Protein AF-A0A9D4T0T3-F1 (afdb_monomer_lite)

pLDDT: mean 75.96, std 21.73, range [31.28, 97.81]

Sequence (133 aa):
MYRLTQVCTKSQVTLLGHEAGAASLGYHLLSNRSAAYFQRAVMMAGSPYAPYPENSGSAAERNVRALARELRCPDSSARRAAIDCLKSRSVRATLEAADSAGIEFGPSYLSPQTGTQDLYDCATRVRAFDNAI

Radius of gyration: 20.66 Å; chains: 1; bounding box: 48×44×57 Å

Organism: Rhipicephalus sanguineus (NCBI:txid34632)

Foldseek 3Di:
DDDPPPPPPPPAAEEEAEAVGLLVVQVLCLDPVRVVNHDYYHRHNYHVPPPFDEDEPVLVLVLLLQLLVQLVFDSDPPVVSSVVSLVPDDPVSSVVSSVVSVPGDDDNPPHPHPDCPSVVVCVVPVVVVVPPD

Secondary structure (DSSP, 8-state):
-------------EEEEETHHHHHHHHHHH-TTTGGG-SEEEEES--TTS-PPP--HHHHHHHHHHHHHHTT---SS-HHHHHHHHHHS-HHHHHHHHHHTT-----GGGSTTS-THHHHTGGGTGGGTTT--

Structure (mmCIF, N/CA/C/O backbone):
data_AF-A0A9D4T0T3-F1
#
_entry.id   AF-A0A9D4T0T3-F1
#
loop_
_atom_site.group_PDB
_atom_site.id
_atom_site.type_symbol
_atom_site.label_atom_id
_atom_site.label_alt_id
_atom_site.label_comp_id
_atom_site.label_asym_id
_atom_site.label_entity_id
_atom_site.label_seq_id
_atom_site.pdbx_PDB_ins_code
_atom_site.Cartn_x
_atom_site.Cartn_y
_atom_site.Cartn_z
_atom_site.occupancy
_atom_site.B_iso_or_equiv
_atom_site.auth_seq_id
_atom_site.auth_comp_id
_atom_site.auth_asym_id
_atom_site.auth_atom_id
_atom_site.pdbx_PDB_model_num
ATOM 1 N N . MET A 1 1 ? -28.132 30.103 38.169 1.00 38.34 1 MET A N 1
ATOM 2 C CA . MET A 1 1 ? -27.224 30.506 37.072 1.00 38.34 1 MET A CA 1
ATOM 3 C C . MET A 1 1 ? -26.288 29.328 36.796 1.00 38.34 1 MET A C 1
ATOM 5 O O . MET A 1 1 ? -25.205 29.262 37.358 1.00 38.34 1 MET A O 1
ATOM 9 N N . TYR A 1 2 ? -26.751 28.322 36.047 1.00 33.00 2 TYR A N 1
ATOM 10 C CA . TYR A 1 2 ? -25.950 27.128 35.759 1.00 33.00 2 TYR A CA 1
ATOM 11 C C . TYR A 1 2 ? -25.075 27.405 34.539 1.00 33.00 2 TYR A C 1
ATOM 13 O O . TYR A 1 2 ? -25.577 27.655 33.445 1.00 33.00 2 TYR A O 1
ATOM 21 N N . ARG A 1 3 ? -23.759 27.423 34.763 1.00 43.22 3 ARG A N 1
ATOM 22 C CA . ARG A 1 3 ? -22.736 27.493 33.721 1.00 43.22 3 ARG A CA 1
ATOM 23 C C . ARG A 1 3 ? -22.952 26.310 32.778 1.00 43.22 3 ARG A C 1
ATOM 25 O O . ARG A 1 3 ? -22.739 25.169 33.174 1.00 43.22 3 ARG A O 1
ATOM 32 N N . LEU A 1 4 ? -23.343 26.591 31.539 1.00 44.25 4 LEU A N 1
ATOM 33 C CA . LEU A 1 4 ? -23.159 25.669 30.426 1.00 44.25 4 LEU A CA 1
ATOM 34 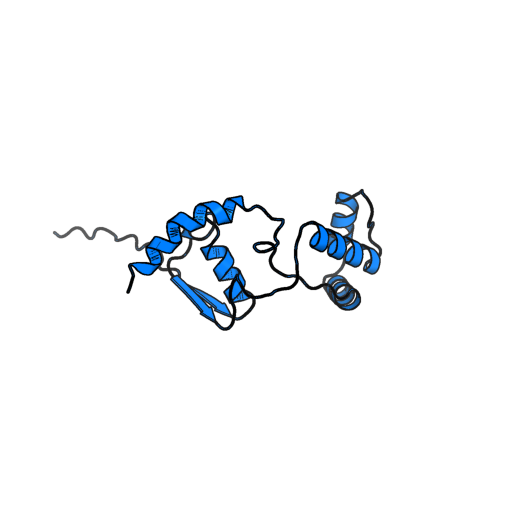C C . LEU A 1 4 ? -21.647 25.522 30.229 1.00 44.25 4 LEU A C 1
ATOM 36 O O . LEU A 1 4 ? -21.028 26.283 29.489 1.00 44.25 4 LEU A O 1
ATOM 40 N N . THR A 1 5 ? -21.021 24.589 30.947 1.00 44.53 5 THR A N 1
ATOM 41 C CA . THR A 1 5 ? -19.728 24.066 30.517 1.00 44.53 5 THR A CA 1
ATOM 42 C C . THR A 1 5 ? -19.960 23.489 29.134 1.00 44.53 5 THR A C 1
ATOM 44 O O . THR A 1 5 ? -20.654 22.483 28.994 1.00 44.53 5 THR A O 1
ATOM 47 N N . GLN A 1 6 ? -19.432 24.170 28.117 1.00 45.88 6 GLN A N 1
ATOM 48 C CA . GLN A 1 6 ? -19.249 23.603 26.793 1.00 45.88 6 GLN A CA 1
ATOM 49 C C . GLN A 1 6 ? -18.596 22.234 26.981 1.00 45.88 6 GLN A C 1
ATOM 51 O O . GLN A 1 6 ? -17.410 22.135 27.294 1.00 45.88 6 GLN A O 1
ATOM 56 N N . VAL A 1 7 ? -19.376 21.167 26.823 1.00 47.78 7 VAL A N 1
ATOM 57 C CA . VAL A 1 7 ? -18.797 19.871 26.515 1.00 47.78 7 VAL A CA 1
ATOM 58 C C . VAL A 1 7 ? -18.278 20.052 25.099 1.00 47.78 7 VAL A C 1
ATOM 60 O O . VAL A 1 7 ? -19.043 19.999 24.140 1.00 47.78 7 VAL A O 1
ATOM 63 N N . CYS A 1 8 ? -16.986 20.344 24.962 1.00 45.25 8 CYS A N 1
ATOM 64 C CA . CYS A 1 8 ? -16.279 20.108 23.715 1.00 45.25 8 CYS A CA 1
ATOM 65 C C . CYS A 1 8 ? -16.390 18.603 23.465 1.00 45.25 8 CYS A C 1
ATOM 67 O O . CYS A 1 8 ? -15.583 17.821 23.969 1.00 45.25 8 CYS A O 1
ATOM 69 N N . THR A 1 9 ? -17.456 18.165 22.793 1.00 50.34 9 THR A N 1
ATOM 70 C CA . THR A 1 9 ? -17.650 16.757 22.475 1.00 50.34 9 THR A CA 1
ATOM 71 C C . THR A 1 9 ? -16.541 16.391 21.511 1.00 50.34 9 THR A C 1
ATOM 73 O O . THR A 1 9 ? -16.574 16.767 20.340 1.00 50.34 9 THR A O 1
ATOM 76 N N . LYS A 1 10 ? -15.529 15.694 22.030 1.00 59.22 10 LYS A N 1
ATOM 77 C CA . LYS A 1 10 ? -14.558 14.943 21.241 1.00 59.22 10 LYS A CA 1
ATOM 78 C C . LYS A 1 10 ? -15.356 14.241 20.137 1.00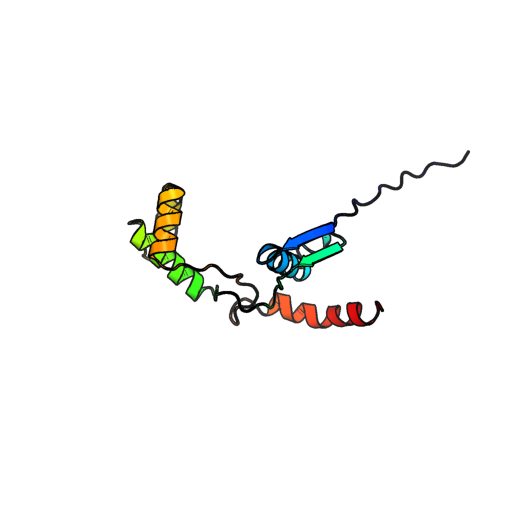 59.22 10 LYS A C 1
ATOM 80 O O . LYS A 1 10 ? -16.277 13.486 20.457 1.00 59.22 10 LYS A O 1
ATOM 85 N N . SER A 1 11 ? -15.108 14.590 18.878 1.00 74.56 11 SER A N 1
ATOM 86 C CA . SER A 1 11 ? -15.864 14.063 17.742 1.00 74.56 11 SER A CA 1
ATOM 87 C C . SER A 1 11 ? -15.884 12.539 17.831 1.00 74.56 11 SER A C 1
ATOM 89 O O . SER A 1 11 ? -14.827 11.919 17.897 1.00 74.56 11 SER A O 1
ATOM 91 N N . GLN A 1 12 ? -17.077 11.941 17.907 1.00 85.50 12 GLN A N 1
ATOM 92 C CA . GLN A 1 12 ? -17.239 10.488 17.953 1.00 85.50 12 GLN A CA 1
ATOM 93 C C . GLN A 1 12 ? -17.103 9.913 16.539 1.00 85.50 12 GLN A C 1
ATOM 95 O O . GLN A 1 12 ? -18.089 9.630 15.863 1.00 85.50 12 GLN A O 1
ATOM 100 N N . VAL A 1 13 ?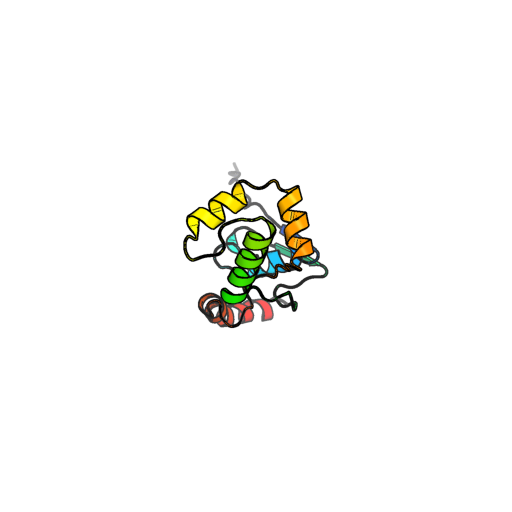 -15.866 9.771 16.081 1.00 91.69 13 VAL A N 1
ATOM 101 C CA . VAL A 1 13 ? -15.512 9.230 14.772 1.00 91.69 13 VAL A CA 1
ATOM 102 C C . VAL A 1 13 ? -15.576 7.702 14.810 1.00 91.69 13 VAL A C 1
ATOM 104 O O . VAL A 1 13 ? -14.891 7.047 15.602 1.00 91.69 13 VAL A O 1
ATOM 107 N N . THR A 1 14 ? -16.398 7.142 13.922 1.00 94.38 14 THR A N 1
ATOM 108 C CA . THR A 1 14 ? -16.476 5.703 13.644 1.00 94.38 14 THR A CA 1
ATOM 109 C C . THR A 1 14 ? -16.002 5.459 12.222 1.00 94.38 14 THR A C 1
ATOM 111 O O . THR A 1 14 ? -16.535 6.064 11.295 1.00 94.38 14 THR A O 1
ATOM 114 N N . LEU A 1 15 ? -15.014 4.585 12.044 1.00 95.12 15 LEU A N 1
ATOM 115 C CA . LEU A 1 15 ? -14.555 4.184 10.719 1.00 95.12 15 LEU A CA 1
ATOM 116 C C . LEU A 1 15 ? -15.255 2.896 10.285 1.00 95.12 15 LEU A C 1
ATOM 118 O O . LEU A 1 15 ? -15.370 1.955 11.068 1.00 95.12 15 LEU A O 1
ATOM 122 N N . LEU A 1 16 ? -15.709 2.850 9.036 1.00 96.94 16 LEU A N 1
ATOM 123 C CA . LEU A 1 16 ? -16.304 1.659 8.433 1.00 96.94 16 LEU A CA 1
ATOM 124 C C . LEU A 1 16 ? -15.477 1.236 7.224 1.00 96.94 16 LEU A C 1
ATOM 126 O O . LEU A 1 16 ? -15.039 2.080 6.443 1.00 96.94 16 LEU A O 1
ATOM 130 N N . GLY A 1 17 ? -15.249 -0.065 7.091 1.00 95.69 17 GLY A N 1
ATOM 131 C CA . GLY A 1 17 ? -14.442 -0.626 6.019 1.00 95.69 17 GLY A CA 1
ATOM 132 C C . GLY A 1 17 ? -15.002 -1.963 5.564 1.00 95.69 17 GLY A C 1
ATOM 133 O O . GLY A 1 17 ? -15.444 -2.763 6.386 1.00 95.69 17 GLY A O 1
ATOM 134 N N . HIS A 1 18 ? -14.956 -2.192 4.255 1.00 95.31 18 HIS A N 1
ATOM 135 C CA . HIS A 1 18 ? -15.308 -3.451 3.604 1.00 95.31 18 HIS A CA 1
ATOM 136 C C . HIS A 1 18 ? -14.073 -4.014 2.885 1.00 95.31 18 HIS A C 1
ATOM 138 O O . HIS A 1 18 ? -13.329 -3.221 2.303 1.00 95.31 18 HIS A O 1
ATOM 144 N N . GLU A 1 19 ? -13.837 -5.331 2.906 1.00 90.94 19 GLU A N 1
ATOM 145 C CA . GLU A 1 19 ? -12.727 -5.982 2.174 1.00 90.94 19 GLU A CA 1
ATOM 146 C C . GLU A 1 19 ? -11.352 -5.370 2.540 1.00 90.94 19 GLU A C 1
ATOM 148 O O . GLU A 1 19 ? -11.002 -5.252 3.721 1.00 90.94 19 GLU A O 1
ATOM 153 N N . ALA A 1 20 ? -10.585 -4.897 1.551 1.00 87.25 20 ALA A N 1
ATOM 154 C CA . ALA A 1 20 ? -9.332 -4.168 1.738 1.00 87.25 20 ALA A CA 1
ATOM 155 C C . ALA A 1 20 ? -9.488 -2.931 2.645 1.00 87.25 20 ALA A C 1
ATOM 157 O O . ALA A 1 20 ? -8.558 -2.564 3.369 1.00 87.25 20 ALA A O 1
ATOM 158 N N . GLY A 1 21 ? -10.671 -2.309 2.665 1.00 91.25 21 GLY A N 1
ATOM 159 C CA . GLY A 1 21 ? -11.002 -1.230 3.591 1.00 91.25 21 GLY A CA 1
ATOM 160 C C . GLY A 1 21 ? -11.076 -1.718 5.038 1.00 91.25 21 GLY A C 1
ATOM 161 O O . GLY A 1 21 ? -10.518 -1.077 5.923 1.00 91.25 21 GLY A O 1
ATOM 162 N N . ALA A 1 22 ? -11.688 -2.878 5.288 1.00 93.38 22 ALA A N 1
ATOM 163 C CA . ALA A 1 22 ? -11.730 -3.483 6.620 1.00 93.38 22 ALA A CA 1
ATOM 164 C C . ALA A 1 22 ? -10.325 -3.886 7.100 1.00 93.38 22 ALA A C 1
ATOM 166 O O . ALA A 1 22 ? -9.962 -3.612 8.242 1.00 93.38 22 ALA A O 1
ATOM 167 N N . ALA A 1 23 ? -9.500 -4.452 6.212 1.00 89.19 23 ALA A N 1
ATOM 168 C CA . ALA A 1 23 ? -8.100 -4.748 6.517 1.00 89.19 23 ALA A CA 1
ATOM 169 C C . ALA A 1 23 ? -7.292 -3.486 6.850 1.00 89.19 23 ALA A C 1
ATOM 171 O O . ALA A 1 23 ? -6.566 -3.464 7.843 1.00 89.19 23 ALA A O 1
ATOM 172 N N . SER A 1 24 ? -7.477 -2.412 6.077 1.00 89.69 24 SER A N 1
ATOM 173 C CA . SER A 1 24 ? -6.846 -1.109 6.328 1.00 89.69 24 SER A CA 1
ATOM 174 C C . SER A 1 24 ? -7.244 -0.531 7.688 1.00 89.69 24 SER A C 1
ATOM 176 O O . SER A 1 24 ? -6.386 -0.050 8.427 1.00 89.69 24 SER A O 1
ATOM 178 N N . LEU A 1 25 ? -8.525 -0.636 8.068 1.00 93.50 25 LEU A N 1
ATOM 179 C CA . LEU A 1 25 ? -8.979 -0.265 9.412 1.00 93.50 25 LEU A CA 1
ATOM 180 C C . LEU A 1 25 ? -8.339 -1.122 10.501 1.00 93.50 25 LEU A C 1
ATOM 182 O O . LEU A 1 25 ? -7.941 -0.591 11.535 1.00 93.50 25 LEU A O 1
ATOM 186 N N . GLY A 1 26 ? -8.178 -2.420 10.249 1.00 91.00 26 GLY A N 1
ATOM 187 C CA . GLY A 1 26 ? -7.414 -3.315 11.107 1.00 91.00 26 GLY A CA 1
ATOM 188 C C . GLY A 1 26 ? -5.982 -2.830 11.343 1.00 91.00 26 GLY A C 1
ATOM 189 O O . GLY A 1 26 ? -5.546 -2.751 12.488 1.00 91.00 26 GLY A O 1
ATOM 190 N N . TYR A 1 27 ? -5.261 -2.413 10.298 1.00 88.19 27 TYR A N 1
ATOM 191 C CA . TYR A 1 27 ? -3.922 -1.827 10.466 1.00 88.19 27 TYR A CA 1
ATOM 192 C C . TYR A 1 27 ? -3.949 -0.503 11.224 1.00 88.19 27 TYR A C 1
ATOM 194 O O . TYR A 1 27 ? -3.064 -0.238 12.038 1.00 88.19 27 TYR A O 1
ATOM 202 N N . HIS A 1 28 ? -4.983 0.312 11.022 1.00 91.19 28 HIS A N 1
ATOM 203 C CA . HIS A 1 28 ? -5.140 1.548 11.778 1.00 91.19 28 HIS A CA 1
ATOM 204 C C . HIS A 1 28 ? -5.420 1.326 13.268 1.00 91.19 28 HIS A C 1
ATOM 206 O O . HIS A 1 28 ? -4.991 2.156 14.072 1.00 91.19 28 HIS A O 1
ATOM 212 N N . LEU A 1 29 ? -6.095 0.228 13.628 1.00 90.94 29 LEU A N 1
ATOM 213 C CA . LEU A 1 29 ? -6.294 -0.215 15.012 1.00 90.94 29 LEU A CA 1
ATOM 214 C C . LEU A 1 29 ? -4.986 -0.701 15.653 1.00 90.94 29 LEU A C 1
ATOM 216 O O . LEU A 1 29 ? -4.750 -0.432 16.828 1.00 90.94 29 LEU A O 1
ATOM 220 N N . LEU A 1 30 ? -4.139 -1.394 14.886 1.00 86.62 30 LEU A N 1
ATOM 221 C CA . LEU A 1 30 ? -2.852 -1.916 15.361 1.00 86.62 30 LEU A CA 1
ATOM 222 C C . LEU A 1 30 ? -1.779 -0.823 15.488 1.00 86.62 30 LEU A C 1
ATOM 224 O O . LEU A 1 30 ? -0.909 -0.908 16.351 1.00 86.62 30 LEU A O 1
ATOM 228 N N . SER A 1 31 ? -1.835 0.219 14.655 1.00 83.81 31 SER A N 1
ATOM 229 C CA . SER A 1 31 ? -0.833 1.283 14.665 1.00 83.81 31 SER A CA 1
ATOM 230 C C . SER A 1 31 ? -1.081 2.314 15.770 1.00 83.81 31 SER A C 1
ATOM 232 O O . SER A 1 31 ? -2.062 3.066 15.751 1.00 83.81 31 SER A O 1
ATOM 234 N N . ASN A 1 32 ? -0.105 2.462 16.673 1.00 84.19 32 ASN A N 1
ATOM 235 C CA . ASN A 1 32 ? -0.098 3.496 17.719 1.00 84.19 32 ASN A CA 1
ATOM 236 C C . ASN A 1 32 ? -0.175 4.933 17.168 1.00 84.19 32 ASN A C 1
ATOM 238 O O . ASN A 1 32 ? -0.531 5.854 17.901 1.00 84.19 32 ASN A O 1
ATOM 242 N N . ARG A 1 33 ? 0.145 5.139 15.883 1.00 87.94 33 ARG A N 1
ATOM 243 C CA . ARG A 1 33 ? 0.097 6.458 15.240 1.00 87.94 33 ARG A CA 1
ATOM 244 C C . ARG A 1 33 ? -1.299 6.857 14.787 1.00 87.94 33 ARG A C 1
ATOM 246 O O . ARG A 1 33 ? -1.539 8.048 14.646 1.00 87.94 33 ARG A O 1
ATOM 253 N N . SER A 1 34 ? -2.197 5.902 14.543 1.00 90.88 34 SER A N 1
ATOM 254 C CA . SER A 1 34 ? -3.526 6.189 13.989 1.00 90.88 34 SER A CA 1
ATOM 255 C C . SER A 1 34 ? -4.692 5.805 14.888 1.00 90.88 34 SER A C 1
ATOM 257 O O . SER A 1 34 ? -5.745 6.433 14.786 1.00 90.88 34 SER A O 1
ATOM 259 N N . ALA A 1 35 ? -4.516 4.835 15.790 1.00 90.25 35 ALA A N 1
ATOM 260 C CA . ALA A 1 35 ? -5.599 4.321 16.631 1.00 90.25 35 ALA A CA 1
ATOM 261 C C . ALA A 1 35 ? -6.277 5.405 17.492 1.00 90.25 35 ALA A C 1
ATOM 263 O O . ALA A 1 35 ? -7.453 5.297 17.818 1.00 90.25 35 ALA A O 1
ATOM 264 N N . ALA A 1 36 ? -5.562 6.482 17.839 1.00 90.38 36 ALA A N 1
ATOM 265 C CA . ALA A 1 36 ? -6.099 7.570 18.657 1.00 90.38 36 ALA A CA 1
ATOM 266 C C . ALA A 1 36 ? -7.069 8.515 17.912 1.00 90.38 36 ALA A C 1
ATOM 268 O O . ALA A 1 36 ? -7.755 9.308 18.564 1.00 90.38 36 ALA A O 1
ATOM 269 N N . TYR A 1 37 ? -7.133 8.463 16.574 1.00 90.75 37 TYR A N 1
ATOM 270 C CA . TYR A 1 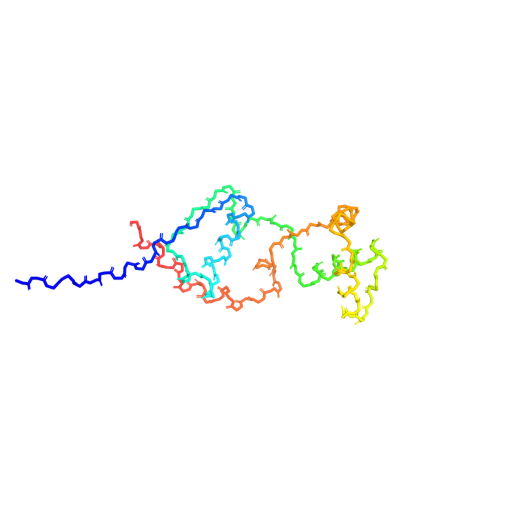37 ? -7.931 9.401 15.768 1.00 90.75 37 TYR A CA 1
ATOM 271 C C . TYR A 1 37 ? -9.394 8.989 15.574 1.00 90.75 37 TYR A C 1
ATOM 273 O O . TYR A 1 37 ? -10.197 9.790 15.100 1.00 90.75 37 TYR A O 1
ATOM 281 N N . PHE A 1 38 ? -9.767 7.774 15.965 1.00 92.06 38 PHE A N 1
ATOM 282 C CA . PHE A 1 38 ? -11.137 7.275 15.902 1.00 92.06 38 PHE A CA 1
ATOM 283 C C . PHE A 1 38 ? -11.463 6.495 17.174 1.00 92.06 38 PHE A C 1
ATOM 285 O O . PHE A 1 38 ? -10.572 6.093 17.916 1.00 92.06 38 PHE A O 1
ATOM 292 N N . GLN A 1 39 ? -12.749 6.347 17.484 1.00 91.75 39 GLN A N 1
ATOM 293 C CA . GLN A 1 39 ? -13.185 5.703 18.729 1.00 91.75 39 GLN A CA 1
ATOM 294 C C . GLN A 1 39 ? -13.819 4.341 18.481 1.00 91.75 39 GLN A C 1
ATOM 296 O O . GLN A 1 39 ? -13.897 3.529 19.398 1.00 91.75 39 GLN A O 1
ATOM 301 N N . ARG A 1 40 ? -14.312 4.102 17.262 1.00 94.25 40 ARG A N 1
ATOM 302 C CA . ARG A 1 40 ? -15.025 2.879 16.892 1.00 94.25 40 ARG A CA 1
ATOM 303 C C . ARG A 1 40 ? -14.652 2.464 15.476 1.00 94.25 40 ARG A C 1
ATOM 305 O O . ARG A 1 40 ? -14.363 3.317 14.634 1.00 94.25 40 ARG A O 1
ATOM 312 N N . ALA A 1 41 ? -14.698 1.165 15.218 1.00 95.25 41 ALA A N 1
ATOM 313 C CA . ALA A 1 41 ? -14.472 0.594 13.902 1.00 95.25 41 ALA A CA 1
ATOM 314 C C . ALA A 1 41 ? -15.523 -0.480 13.607 1.00 95.25 41 ALA A C 1
ATOM 316 O O . ALA A 1 41 ? -15.887 -1.251 14.493 1.00 95.25 41 ALA A O 1
ATOM 317 N N . VAL A 1 42 ? -15.982 -0.534 12.359 1.00 97.31 42 VAL A N 1
ATOM 318 C CA . VAL A 1 42 ? -16.812 -1.617 11.825 1.00 97.31 42 VAL A CA 1
ATOM 319 C C . VAL A 1 42 ? -16.071 -2.217 10.637 1.00 97.31 42 VAL A C 1
ATOM 321 O O . VAL A 1 42 ? -15.821 -1.537 9.641 1.00 97.31 42 VAL A O 1
ATOM 324 N N . MET A 1 43 ? -15.694 -3.486 10.762 1.00 96.75 43 MET A N 1
ATOM 325 C CA . MET A 1 43 ? -14.948 -4.233 9.751 1.00 96.75 43 MET A CA 1
ATOM 326 C C . MET A 1 43 ? -15.870 -5.274 9.117 1.00 96.75 43 MET A C 1
ATOM 328 O O . MET A 1 43 ? -16.407 -6.131 9.815 1.00 96.75 43 MET A O 1
ATOM 332 N N . MET A 1 44 ? -16.069 -5.186 7.803 1.00 96.56 44 MET A N 1
ATOM 333 C CA . MET A 1 44 ? -16.977 -6.043 7.040 1.00 96.56 44 MET A CA 1
ATOM 334 C C . MET A 1 44 ? -16.190 -6.839 5.997 1.00 96.56 44 MET A C 1
ATOM 336 O O . MET A 1 44 ? -15.440 -6.252 5.224 1.00 96.56 44 MET A O 1
ATOM 340 N N . ALA A 1 45 ? -16.360 -8.162 5.957 1.00 94.00 45 ALA A N 1
ATOM 341 C CA . ALA A 1 45 ? -15.754 -9.037 4.941 1.00 94.00 45 ALA A CA 1
ATOM 342 C C . ALA A 1 45 ? -14.232 -8.840 4.726 1.00 94.00 45 ALA A C 1
ATOM 344 O O . ALA A 1 45 ? -13.718 -9.036 3.633 1.00 94.00 45 ALA A O 1
ATOM 345 N N . GLY A 1 46 ? -13.494 -8.438 5.764 1.00 90.00 46 GLY A N 1
ATOM 346 C CA . GLY A 1 46 ? -12.047 -8.260 5.693 1.00 90.00 46 GLY A CA 1
ATOM 347 C C . GLY A 1 46 ? -11.423 -8.117 7.077 1.00 90.00 46 GLY A C 1
ATOM 348 O O . GLY A 1 46 ? -12.086 -7.743 8.044 1.00 90.00 46 GLY A O 1
ATOM 349 N N . SER A 1 47 ? -10.143 -8.462 7.178 1.00 87.19 47 SER A N 1
ATOM 350 C CA . SER A 1 47 ? -9.385 -8.517 8.432 1.00 87.19 47 SER A CA 1
ATOM 351 C C . SER A 1 47 ? -7.928 -8.149 8.164 1.00 87.19 47 SER A C 1
ATOM 353 O O . SER A 1 47 ? -7.423 -8.504 7.096 1.00 87.19 47 SER A O 1
ATOM 355 N N . PRO A 1 48 ? -7.217 -7.498 9.106 1.00 83.81 48 PRO A N 1
ATOM 356 C CA . PRO A 1 48 ? -5.781 -7.278 8.963 1.00 83.81 48 PRO A CA 1
ATOM 357 C C . PRO A 1 48 ? -4.992 -8.592 8.919 1.00 83.81 48 PRO A C 1
ATOM 359 O O . PRO A 1 48 ? -3.853 -8.560 8.476 1.00 83.81 48 PRO A O 1
ATOM 362 N N . TYR A 1 49 ? -5.590 -9.715 9.346 1.00 81.81 49 TYR A N 1
ATOM 363 C CA . TYR A 1 49 ? -5.008 -11.063 9.372 1.00 81.81 49 TYR A CA 1
ATOM 364 C C . TYR A 1 49 ? -5.395 -11.954 8.189 1.00 81.81 49 TYR A C 1
ATOM 366 O O . TYR A 1 49 ? -5.024 -13.126 8.165 1.00 81.81 49 TYR A O 1
ATOM 374 N N . ALA A 1 50 ? -6.154 -11.436 7.222 1.00 82.19 50 ALA A N 1
ATOM 375 C CA . ALA A 1 50 ? -6.471 -12.201 6.023 1.00 82.19 50 ALA A CA 1
ATOM 376 C C . ALA A 1 50 ? -5.200 -12.444 5.173 1.00 82.19 50 ALA A C 1
ATOM 378 O O . ALA A 1 50 ? -4.291 -11.605 5.183 1.00 82.19 50 ALA A O 1
ATOM 379 N N . PRO A 1 51 ? -5.115 -13.577 4.449 1.00 75.69 51 PRO A N 1
ATOM 380 C CA . PRO A 1 51 ? -3.939 -13.967 3.672 1.00 75.69 51 PRO A CA 1
ATOM 381 C C . PRO A 1 51 ? -3.846 -13.170 2.363 1.00 75.69 51 PRO A C 1
ATOM 383 O O . PRO A 1 51 ? -4.079 -13.690 1.276 1.00 75.69 51 PRO A O 1
ATOM 386 N N . TYR A 1 52 ? -3.532 -11.883 2.474 1.00 76.38 52 TYR A N 1
ATOM 387 C CA . TYR A 1 52 ? -3.277 -11.028 1.322 1.00 76.38 52 TYR A CA 1
ATOM 388 C C . TYR A 1 52 ? -1.904 -11.316 0.689 1.00 76.38 52 TYR A C 1
ATOM 390 O O . TYR A 1 52 ? -1.014 -11.838 1.369 1.00 76.38 52 TYR A O 1
ATOM 398 N N . PRO A 1 53 ? -1.702 -10.936 -0.587 1.00 73.19 53 PRO A N 1
ATOM 399 C CA . PRO A 1 53 ? -0.432 -11.103 -1.288 1.00 73.19 53 PRO A CA 1
ATOM 400 C C . PRO A 1 53 ? 0.761 -10.524 -0.517 1.00 73.19 53 PRO A C 1
ATOM 402 O O . PRO A 1 53 ? 0.664 -9.494 0.152 1.00 73.19 53 PRO A O 1
ATOM 405 N N . GLU A 1 54 ? 1.912 -11.188 -0.594 1.00 65.62 54 GLU A N 1
ATOM 406 C CA . GLU A 1 54 ? 3.094 -10.785 0.164 1.00 65.62 54 GLU A CA 1
ATOM 407 C C . GLU A 1 54 ? 3.600 -9.405 -0.288 1.00 65.62 54 GLU A C 1
ATOM 409 O O . GLU A 1 54 ? 3.909 -9.194 -1.458 1.00 65.62 54 GLU A O 1
ATOM 414 N N . ASN A 1 55 ? 3.774 -8.480 0.656 1.00 69.44 55 ASN A N 1
ATOM 415 C CA . ASN A 1 55 ? 4.399 -7.181 0.396 1.00 69.44 55 ASN A CA 1
ATOM 416 C C . ASN A 1 55 ? 5.616 -6.943 1.301 1.00 69.44 55 ASN A C 1
ATOM 418 O O . ASN A 1 55 ? 5.775 -5.876 1.904 1.00 69.44 55 ASN A O 1
ATOM 422 N N . SER A 1 56 ? 6.465 -7.971 1.433 1.00 75.06 56 SER A N 1
ATOM 423 C CA . SER A 1 56 ? 7.791 -7.839 2.047 1.00 75.06 56 SER A CA 1
ATOM 424 C C . SER A 1 56 ? 8.627 -6.807 1.295 1.00 75.06 56 SER A C 1
ATOM 426 O O . SER A 1 56 ? 8.381 -6.543 0.119 1.00 75.06 56 SER A O 1
ATOM 428 N N . GLY A 1 57 ? 9.672 -6.261 1.928 1.00 77.31 57 GLY A N 1
ATOM 429 C CA . GLY A 1 57 ? 10.589 -5.343 1.239 1.00 77.31 57 GLY A CA 1
ATOM 430 C C . GLY A 1 57 ? 11.128 -5.933 -0.072 1.00 77.31 57 GLY A C 1
ATOM 431 O O . GLY A 1 57 ? 11.192 -5.243 -1.085 1.00 77.31 57 GLY A O 1
ATOM 432 N N . SER A 1 58 ? 11.403 -7.242 -0.090 1.00 82.19 58 SER A N 1
ATOM 433 C CA . SER A 1 58 ? 11.852 -7.946 -1.295 1.00 82.19 58 SER A CA 1
ATOM 434 C C . SER A 1 58 ? 10.764 -8.066 -2.372 1.00 82.19 58 SER A C 1
ATOM 436 O O . SER A 1 58 ? 11.063 -7.890 -3.553 1.00 82.19 58 SER A O 1
ATOM 438 N N . ALA A 1 59 ? 9.512 -8.345 -1.987 1.00 81.38 59 ALA A N 1
ATOM 439 C CA . ALA A 1 59 ? 8.378 -8.430 -2.906 1.00 81.38 59 ALA A CA 1
ATOM 440 C C . ALA A 1 59 ? 8.038 -7.054 -3.492 1.00 81.38 59 ALA A C 1
ATOM 442 O O . ALA A 1 59 ? 7.945 -6.915 -4.710 1.00 81.38 59 ALA A O 1
ATOM 443 N N . ALA A 1 60 ? 7.992 -6.021 -2.647 1.00 81.50 60 ALA A N 1
ATOM 444 C CA . ALA A 1 60 ? 7.803 -4.636 -3.061 1.00 81.50 60 ALA A CA 1
ATOM 445 C C . ALA A 1 60 ? 8.864 -4.209 -4.085 1.00 81.50 60 ALA A C 1
ATOM 447 O O . ALA A 1 60 ? 8.544 -3.644 -5.129 1.00 81.50 60 ALA A O 1
ATOM 448 N N . GLU A 1 61 ? 10.135 -4.525 -3.831 1.00 85.31 61 GLU A N 1
ATOM 449 C CA . GLU A 1 61 ? 11.206 -4.233 -4.777 1.00 85.31 61 GLU A CA 1
ATOM 450 C C . GLU A 1 61 ? 11.083 -5.006 -6.097 1.00 85.31 61 GLU A C 1
ATOM 452 O O . GLU A 1 61 ? 11.342 -4.438 -7.161 1.00 85.31 61 GLU A O 1
ATOM 457 N N . ARG A 1 62 ? 10.705 -6.294 -6.057 1.00 87.62 62 ARG A N 1
ATOM 458 C CA . ARG A 1 62 ? 10.457 -7.085 -7.274 1.00 87.62 62 ARG A CA 1
ATOM 459 C C . ARG A 1 62 ? 9.332 -6.468 -8.104 1.00 87.62 62 ARG A C 1
ATOM 461 O O . ARG A 1 62 ? 9.528 -6.284 -9.304 1.00 87.62 62 ARG A O 1
ATOM 468 N N . ASN A 1 63 ? 8.229 -6.080 -7.468 1.00 88.25 63 ASN A N 1
ATOM 469 C CA . ASN A 1 63 ? 7.078 -5.462 -8.126 1.00 88.25 63 ASN A CA 1
ATOM 470 C C . ASN A 1 63 ? 7.447 -4.109 -8.747 1.00 88.25 63 ASN A C 1
ATOM 472 O O . ASN A 1 63 ? 7.141 -3.857 -9.908 1.00 88.25 63 ASN A O 1
ATOM 476 N N . VAL A 1 64 ? 8.184 -3.260 -8.022 1.00 89.62 64 VAL A N 1
ATOM 477 C CA . VAL A 1 64 ? 8.658 -1.965 -8.544 1.00 89.62 64 VAL A CA 1
ATOM 478 C C . VAL A 1 64 ? 9.579 -2.155 -9.752 1.00 89.62 64 VAL A C 1
ATOM 480 O O . VAL A 1 64 ? 9.434 -1.438 -10.740 1.00 89.62 64 VAL A O 1
ATOM 483 N N . ARG A 1 65 ? 10.501 -3.127 -9.712 1.00 91.19 65 ARG A N 1
ATOM 484 C CA . ARG A 1 65 ? 11.374 -3.442 -10.857 1.00 91.19 65 ARG A CA 1
ATOM 485 C C . ARG A 1 65 ? 10.589 -3.992 -12.048 1.00 91.19 65 ARG A C 1
ATOM 487 O O . ARG A 1 65 ? 10.868 -3.605 -13.177 1.00 91.19 65 ARG A O 1
ATOM 494 N N . ALA A 1 66 ? 9.607 -4.864 -11.814 1.00 91.62 66 ALA A N 1
ATOM 495 C CA . ALA A 1 66 ? 8.738 -5.385 -12.868 1.00 91.62 66 ALA A CA 1
ATOM 496 C C . ALA A 1 66 ? 7.953 -4.256 -13.554 1.00 91.62 66 ALA A C 1
ATOM 498 O O . ALA A 1 66 ? 8.024 -4.123 -14.774 1.00 91.62 66 ALA A O 1
ATOM 499 N N . LEU A 1 67 ? 7.323 -3.379 -12.767 1.00 93.06 67 LEU A N 1
ATOM 500 C CA . LEU A 1 67 ? 6.599 -2.213 -13.274 1.00 93.06 67 LEU A CA 1
ATOM 501 C C . LEU A 1 67 ? 7.514 -1.256 -14.049 1.00 93.06 67 LEU A C 1
ATOM 503 O O . LEU A 1 67 ? 7.140 -0.747 -15.105 1.00 93.06 67 LEU A O 1
ATOM 507 N N . ALA A 1 68 ? 8.725 -1.014 -13.537 1.00 94.50 68 ALA A N 1
ATOM 508 C CA . ALA A 1 68 ? 9.704 -0.168 -14.206 1.00 94.50 68 ALA A CA 1
ATOM 509 C C . ALA A 1 68 ? 10.079 -0.725 -15.585 1.00 94.50 68 ALA A C 1
ATOM 511 O O . ALA A 1 68 ? 10.085 0.036 -16.550 1.00 94.50 68 ALA A O 1
ATOM 512 N N . ARG A 1 69 ? 10.320 -2.036 -15.704 1.00 94.25 69 ARG A N 1
ATOM 513 C CA . ARG A 1 69 ? 10.621 -2.674 -16.996 1.00 94.25 69 ARG A CA 1
ATOM 514 C C . ARG A 1 69 ? 9.476 -2.538 -17.992 1.00 94.25 69 ARG A C 1
ATOM 516 O O . ARG A 1 69 ? 9.718 -2.114 -19.121 1.00 94.25 69 ARG A O 1
ATOM 523 N N . GLU A 1 70 ? 8.250 -2.817 -17.561 1.00 95.31 70 GLU A N 1
ATOM 524 C CA . GLU A 1 70 ? 7.060 -2.744 -18.416 1.00 95.31 70 GLU A CA 1
ATOM 525 C C . GLU A 1 70 ? 6.840 -1.322 -18.961 1.00 95.31 70 GLU A C 1
ATOM 527 O O . GLU A 1 70 ? 6.566 -1.109 -20.142 1.00 95.31 70 GLU A O 1
ATOM 532 N N . LEU A 1 71 ? 7.092 -0.314 -18.122 1.00 95.69 71 LEU A N 1
ATOM 533 C CA . LEU A 1 71 ? 6.981 1.102 -18.474 1.00 95.69 71 LEU A CA 1
ATOM 534 C C . LEU A 1 71 ? 8.257 1.699 -19.082 1.00 95.69 71 LEU A C 1
ATOM 536 O O . LEU A 1 71 ? 8.346 2.925 -19.240 1.00 95.69 71 LEU A O 1
ATOM 540 N N . ARG A 1 72 ? 9.254 0.871 -19.419 1.00 94.94 72 ARG A N 1
ATOM 541 C CA . ARG A 1 72 ? 10.554 1.295 -19.975 1.00 94.94 72 ARG A CA 1
ATOM 542 C C . ARG A 1 72 ? 11.221 2.391 -19.137 1.00 94.94 72 ARG A C 1
ATOM 544 O O . ARG A 1 72 ? 11.733 3.379 -19.665 1.00 94.94 72 ARG A O 1
ATOM 551 N N . CYS A 1 73 ? 11.131 2.255 -17.823 1.00 95.38 73 CYS A N 1
ATOM 552 C CA . CYS A 1 73 ? 11.836 3.061 -16.841 1.00 95.38 73 CYS A CA 1
ATOM 553 C C . CYS A 1 73 ? 13.118 2.347 -16.388 1.00 95.38 73 CYS A C 1
ATOM 555 O O . CYS A 1 73 ? 13.200 1.122 -16.478 1.00 95.38 73 CYS A O 1
ATOM 557 N N . PRO A 1 74 ? 14.120 3.086 -15.876 1.00 93.56 74 PRO A N 1
ATOM 558 C CA . PRO A 1 74 ? 15.302 2.473 -15.278 1.00 93.56 74 PRO A CA 1
ATOM 559 C C . PRO A 1 74 ? 14.906 1.523 -14.136 1.00 93.56 74 PRO A C 1
ATOM 561 O O . PRO A 1 74 ? 14.163 1.926 -13.245 1.00 93.56 74 PRO A O 1
ATOM 564 N N . ASP A 1 75 ? 15.408 0.287 -14.143 1.00 83.62 75 ASP A N 1
ATOM 565 C CA . ASP A 1 75 ? 15.130 -0.743 -13.125 1.00 83.62 75 ASP A CA 1
ATOM 566 C C . ASP A 1 75 ? 16.350 -1.063 -12.227 1.00 83.62 75 ASP A C 1
ATOM 568 O O . ASP A 1 75 ? 16.276 -1.924 -11.346 1.00 83.62 75 ASP A O 1
ATOM 572 N N . SER A 1 76 ? 17.464 -0.346 -12.428 1.00 75.06 76 SER A N 1
ATOM 573 C CA . SER A 1 76 ? 18.746 -0.511 -11.731 1.00 75.06 76 SER A CA 1
ATOM 574 C C . SER A 1 76 ? 18.918 0.442 -10.530 1.00 75.06 76 SER A C 1
ATOM 576 O O . SER A 1 76 ? 18.001 1.166 -10.141 1.00 75.06 76 SER A O 1
ATOM 578 N N . SER A 1 77 ? 20.108 0.441 -9.912 1.00 66.75 77 SER A N 1
ATOM 579 C CA . SER A 1 77 ? 20.446 1.093 -8.628 1.00 66.75 77 SER A CA 1
ATOM 580 C C . SER A 1 77 ? 20.126 2.594 -8.516 1.00 66.75 77 SER A C 1
ATOM 582 O O . SER A 1 77 ? 20.099 3.140 -7.409 1.00 66.75 77 SER A O 1
ATOM 584 N N . ALA A 1 78 ? 19.825 3.275 -9.623 1.00 79.69 78 ALA A N 1
ATOM 585 C CA . ALA A 1 78 ? 19.365 4.659 -9.646 1.00 79.69 78 ALA A CA 1
ATOM 586 C C . ALA A 1 78 ? 17.886 4.790 -9.219 1.00 79.69 78 ALA A C 1
ATOM 588 O O . ALA A 1 78 ? 17.037 5.260 -9.978 1.00 79.69 78 ALA A O 1
ATOM 589 N N . ARG A 1 79 ? 17.580 4.435 -7.962 1.00 83.94 79 ARG A N 1
ATOM 590 C CA . ARG A 1 79 ? 16.219 4.437 -7.382 1.00 83.94 79 ARG A CA 1
ATOM 591 C C . ARG A 1 79 ? 15.448 5.739 -7.626 1.00 83.94 79 ARG A C 1
ATOM 593 O O . ARG A 1 79 ? 14.252 5.700 -7.888 1.00 83.94 79 ARG A O 1
ATOM 600 N N . ARG A 1 80 ? 16.121 6.893 -7.544 1.00 89.62 80 ARG A N 1
ATOM 601 C CA . ARG A 1 80 ? 15.501 8.206 -7.801 1.00 89.62 80 ARG A CA 1
ATOM 602 C C . ARG A 1 80 ? 15.054 8.357 -9.257 1.00 89.62 80 ARG A C 1
ATOM 604 O O . ARG A 1 80 ? 13.888 8.645 -9.487 1.00 89.62 80 ARG A O 1
ATOM 611 N N . ALA A 1 81 ? 15.931 8.058 -10.215 1.00 91.31 81 ALA A N 1
ATOM 612 C CA . ALA A 1 81 ? 15.606 8.136 -11.639 1.00 91.31 81 ALA A CA 1
ATOM 613 C C . ALA A 1 81 ? 14.467 7.176 -12.031 1.00 91.31 81 ALA A C 1
ATOM 615 O O . ALA A 1 81 ? 13.599 7.537 -12.823 1.00 91.31 81 ALA A O 1
ATOM 616 N N . ALA A 1 82 ? 14.435 5.979 -11.434 1.00 91.38 82 ALA A N 1
ATOM 617 C CA . ALA A 1 82 ? 13.336 5.031 -11.600 1.00 91.38 82 ALA A CA 1
ATOM 618 C C . ALA A 1 82 ? 11.997 5.616 -11.117 1.00 91.38 82 ALA A C 1
ATOM 620 O O . ALA A 1 82 ? 11.011 5.604 -11.851 1.00 91.38 82 ALA A O 1
ATOM 621 N N . ILE A 1 83 ? 11.968 6.178 -9.902 1.00 92.12 83 ILE A N 1
ATOM 622 C CA . ILE A 1 83 ? 10.761 6.778 -9.310 1.00 92.12 83 ILE A CA 1
ATOM 623 C C . ILE A 1 83 ? 10.281 7.983 -10.122 1.00 92.12 83 ILE A C 1
ATOM 625 O O . ILE A 1 83 ? 9.083 8.102 -10.372 1.00 92.12 83 ILE A O 1
ATOM 629 N N . ASP A 1 84 ? 11.187 8.863 -10.541 1.00 94.88 84 ASP A N 1
ATOM 630 C CA . ASP A 1 84 ? 10.831 10.048 -11.324 1.00 94.88 84 ASP A CA 1
ATOM 631 C C . ASP A 1 84 ? 10.253 9.646 -12.687 1.00 94.88 84 ASP A C 1
ATOM 633 O O . ASP A 1 84 ? 9.230 10.183 -13.114 1.00 94.88 84 ASP A O 1
ATOM 637 N N . CYS A 1 85 ? 10.830 8.621 -13.323 1.00 95.62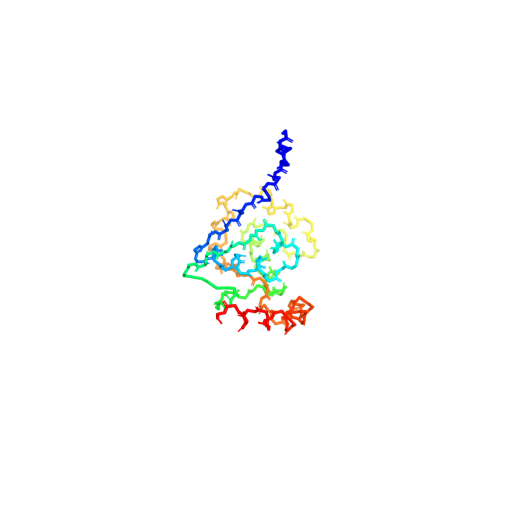 85 CYS A N 1
ATOM 638 C CA . CYS A 1 85 ? 10.271 8.039 -14.538 1.00 95.62 85 CYS A CA 1
ATOM 639 C C . CYS A 1 85 ? 8.872 7.454 -14.305 1.00 95.62 85 CYS A C 1
ATOM 641 O O . CYS A 1 85 ? 7.951 7.806 -15.039 1.00 95.62 85 CYS A O 1
ATOM 643 N N . LEU A 1 86 ? 8.676 6.625 -13.273 1.00 94.75 86 LEU A N 1
ATOM 644 C CA . LEU A 1 86 ? 7.367 6.038 -12.951 1.00 94.75 86 LEU A CA 1
ATOM 645 C C . LEU A 1 86 ? 6.302 7.118 -12.709 1.00 94.75 86 LEU A C 1
ATOM 647 O O . LEU A 1 86 ? 5.193 7.015 -13.227 1.00 94.75 86 LEU A O 1
ATOM 651 N N . LYS A 1 87 ? 6.654 8.193 -11.993 1.00 96.00 87 LYS A N 1
ATOM 652 C CA . LYS A 1 87 ? 5.770 9.347 -11.757 1.00 96.00 87 LYS A CA 1
ATOM 653 C C . LYS A 1 87 ? 5.440 10.132 -13.026 1.00 96.00 87 LYS A C 1
ATOM 655 O O . LYS A 1 87 ? 4.398 10.776 -13.074 1.00 96.00 87 LYS A O 1
ATOM 660 N N . SER A 1 88 ? 6.311 10.096 -14.033 1.00 97.25 88 SER A N 1
ATOM 661 C CA . SER A 1 88 ? 6.072 10.755 -15.323 1.00 97.25 88 SER A CA 1
ATOM 662 C C . SER A 1 88 ? 5.122 9.975 -16.242 1.00 97.25 88 SER A C 1
ATOM 664 O O . SER A 1 88 ? 4.670 10.512 -17.254 1.00 97.25 88 SER A O 1
ATOM 666 N N . ARG A 1 89 ? 4.817 8.705 -15.933 1.00 97.19 89 ARG A N 1
ATOM 667 C CA . ARG A 1 89 ? 3.907 7.880 -16.738 1.00 97.19 89 ARG A CA 1
ATOM 668 C C . ARG A 1 89 ? 2.451 8.221 -16.442 1.00 97.19 89 ARG A C 1
ATOM 670 O O . ARG A 1 89 ? 2.082 8.577 -15.327 1.00 97.19 89 ARG A O 1
ATOM 677 N N . SER A 1 90 ? 1.601 8.084 -17.457 1.00 97.81 90 SER A N 1
ATOM 678 C CA . SER A 1 90 ? 0.159 8.266 -17.287 1.00 97.81 90 SER A CA 1
ATOM 679 C C . SER A 1 90 ? -0.422 7.175 -16.390 1.00 97.81 90 SER A C 1
ATOM 681 O O . SER A 1 90 ? -0.027 6.018 -16.522 1.00 97.81 90 SER A O 1
ATOM 683 N N . VAL A 1 91 ? -1.445 7.515 -15.604 1.00 95.81 91 VAL A N 1
ATOM 684 C CA . VAL A 1 91 ? -2.182 6.555 -14.763 1.00 95.81 91 VAL A CA 1
ATOM 685 C C . VAL A 1 91 ? -2.626 5.326 -15.559 1.00 95.81 91 VAL A C 1
ATOM 687 O O . VAL A 1 91 ? -2.389 4.210 -15.119 1.00 95.81 91 VAL A O 1
ATOM 690 N N . ARG A 1 92 ? -3.198 5.518 -16.757 1.00 96.62 92 ARG A N 1
ATOM 691 C CA . ARG A 1 92 ? -3.669 4.412 -17.604 1.00 96.62 92 ARG A CA 1
ATOM 692 C C . ARG A 1 92 ? -2.549 3.429 -17.954 1.00 96.62 92 ARG A C 1
ATOM 694 O O . ARG A 1 92 ? -2.694 2.246 -17.685 1.00 96.62 92 ARG A O 1
ATOM 701 N N . ALA A 1 93 ? -1.429 3.927 -18.482 1.00 96.44 93 ALA A N 1
ATOM 702 C CA . ALA A 1 93 ? -0.276 3.081 -18.795 1.00 96.44 93 ALA A CA 1
ATOM 703 C C . ALA A 1 93 ? 0.248 2.343 -17.554 1.00 96.44 93 ALA A C 1
ATOM 705 O O . ALA A 1 93 ? 0.608 1.178 -17.647 1.00 96.44 93 ALA A O 1
ATOM 706 N N . THR A 1 94 ? 0.267 2.996 -16.389 1.00 94.50 94 THR A N 1
ATOM 707 C CA . THR A 1 94 ? 0.696 2.363 -15.134 1.00 94.50 94 THR A CA 1
ATOM 708 C C . THR A 1 94 ? -0.235 1.230 -14.708 1.00 94.50 94 THR A C 1
ATOM 710 O O . THR A 1 94 ? 0.252 0.201 -14.252 1.00 94.50 94 THR A O 1
ATOM 713 N N . LEU A 1 95 ? -1.550 1.398 -14.867 1.00 93.75 95 LEU A N 1
ATOM 714 C CA . LEU A 1 95 ? -2.531 0.353 -14.563 1.00 93.75 95 LEU A CA 1
ATOM 715 C C . LEU A 1 95 ? -2.406 -0.831 -15.530 1.00 93.75 95 LEU A C 1
ATOM 717 O O . LEU A 1 95 ? -2.323 -1.966 -15.079 1.00 93.75 95 LEU A O 1
ATOM 721 N N . GLU A 1 96 ? -2.318 -0.561 -16.836 1.00 95.25 96 GLU A N 1
ATOM 722 C CA . GLU A 1 96 ? -2.117 -1.589 -17.871 1.00 95.25 96 GLU A CA 1
ATOM 723 C C . GLU A 1 96 ? -0.814 -2.369 -17.637 1.00 95.25 96 GLU A C 1
ATOM 725 O O . GLU A 1 96 ? -0.788 -3.592 -17.720 1.00 95.25 96 GLU A O 1
ATOM 730 N N . ALA A 1 97 ? 0.265 -1.667 -17.283 1.00 95.12 97 ALA A N 1
ATOM 731 C CA . ALA A 1 97 ? 1.551 -2.283 -16.987 1.00 95.12 97 ALA A CA 1
ATOM 732 C C . ALA A 1 97 ? 1.534 -3.119 -15.699 1.00 95.12 97 ALA A C 1
ATOM 734 O O . ALA A 1 97 ? 2.176 -4.164 -15.636 1.00 95.12 97 ALA A O 1
ATOM 735 N N . ALA A 1 98 ? 0.819 -2.669 -14.665 1.00 92.38 98 ALA A N 1
ATOM 736 C CA . ALA A 1 98 ? 0.683 -3.424 -13.424 1.00 92.38 98 ALA A CA 1
ATOM 737 C C . ALA A 1 98 ? -0.104 -4.726 -13.633 1.00 92.38 98 ALA A C 1
ATOM 739 O O . ALA A 1 98 ? 0.299 -5.759 -13.101 1.00 92.38 98 ALA A O 1
ATOM 740 N N . ASP A 1 99 ? -1.168 -4.674 -14.438 1.00 92.00 99 ASP A N 1
ATOM 741 C CA . ASP A 1 99 ? -1.971 -5.838 -14.821 1.00 92.00 99 ASP A CA 1
ATOM 742 C C . ASP A 1 99 ? -1.155 -6.826 -15.673 1.00 92.00 99 ASP A C 1
ATOM 744 O O . ASP A 1 99 ? -1.035 -7.997 -15.322 1.00 92.00 99 ASP A O 1
ATOM 748 N N . SER A 1 100 ? -0.471 -6.326 -16.713 1.00 93.38 100 SER A N 1
ATOM 749 C CA . SER A 1 100 ? 0.448 -7.103 -17.568 1.00 93.38 100 SER A CA 1
ATOM 750 C C . SER A 1 100 ? 1.542 -7.812 -16.759 1.00 93.38 100 SER A C 1
ATOM 752 O O . SER A 1 100 ? 1.865 -8.976 -16.995 1.00 93.38 100 SER A O 1
ATOM 754 N N . ALA A 1 101 ? 2.089 -7.127 -15.752 1.00 90.25 101 ALA A N 1
ATOM 755 C CA . ALA A 1 101 ? 3.127 -7.663 -14.881 1.00 90.25 101 ALA A CA 1
ATOM 756 C C . ALA A 1 101 ? 2.593 -8.549 -13.735 1.00 90.25 101 ALA A C 1
ATOM 758 O O . ALA A 1 101 ? 3.405 -9.045 -12.950 1.00 90.25 101 ALA A O 1
ATOM 759 N N . GLY A 1 102 ? 1.272 -8.741 -13.613 1.00 88.38 102 GLY A N 1
ATOM 760 C CA . GLY A 1 102 ? 0.655 -9.537 -12.547 1.00 88.38 102 GLY A CA 1
ATOM 761 C C . GLY A 1 102 ? 0.965 -9.006 -11.147 1.00 88.38 102 GLY A C 1
ATOM 762 O O . GLY A 1 102 ? 1.210 -9.781 -10.222 1.00 88.38 102 GLY A O 1
ATOM 763 N N . ILE A 1 103 ? 1.052 -7.681 -10.997 1.00 86.50 103 ILE A N 1
ATOM 764 C CA . ILE A 1 103 ? 1.427 -7.062 -9.727 1.00 86.50 103 ILE A CA 1
ATOM 765 C C . ILE A 1 103 ? 0.221 -7.037 -8.799 1.00 86.50 103 ILE A C 1
ATOM 767 O O . ILE A 1 103 ? -0.709 -6.252 -8.973 1.00 86.50 103 ILE A O 1
ATOM 771 N N . GLU A 1 104 ? 0.305 -7.826 -7.737 1.00 72.38 104 GLU A N 1
ATOM 772 C CA . GLU A 1 104 ? -0.624 -7.759 -6.621 1.00 72.38 104 GLU A CA 1
ATOM 773 C C . GLU A 1 104 ? -0.002 -6.992 -5.449 1.00 72.38 104 GLU A C 1
ATOM 775 O O . GLU A 1 104 ? 1.163 -7.190 -5.085 1.00 72.38 104 GLU A O 1
ATOM 780 N N . PHE A 1 105 ? -0.785 -6.100 -4.840 1.00 65.25 105 PHE A N 1
ATOM 781 C CA . PHE A 1 105 ? -0.385 -5.373 -3.640 1.00 65.25 105 PHE A CA 1
ATOM 782 C C . PHE A 1 105 ? -1.162 -5.896 -2.443 1.00 65.25 105 PHE A C 1
ATOM 784 O O . PHE A 1 105 ? -2.366 -5.674 -2.328 1.00 65.25 105 PHE A O 1
ATOM 791 N N . GLY A 1 106 ? -0.456 -6.535 -1.517 1.00 65.19 106 GLY A N 1
ATOM 792 C CA . GLY A 1 106 ? -0.961 -6.725 -0.169 1.00 65.19 106 GLY A CA 1
ATOM 793 C C . GLY A 1 106 ? -0.377 -5.715 0.823 1.00 65.19 106 GLY A C 1
ATOM 794 O O . GLY A 1 106 ? 0.552 -4.960 0.523 1.00 65.19 106 GLY A O 1
ATOM 795 N N . PRO A 1 107 ? -0.925 -5.659 2.033 1.00 63.03 107 PRO A N 1
ATOM 796 C CA . PRO A 1 107 ? -0.381 -4.874 3.128 1.00 63.03 107 PRO A CA 1
ATOM 797 C C . PRO A 1 107 ? 0.934 -5.468 3.655 1.00 63.03 107 PRO A C 1
ATOM 799 O O . PRO A 1 107 ? 1.059 -6.673 3.859 1.00 63.03 107 PRO A O 1
ATOM 802 N N . SER A 1 108 ? 1.924 -4.616 3.937 1.00 55.91 108 SER A N 1
ATOM 803 C CA . SER A 1 108 ? 3.224 -5.066 4.457 1.00 55.91 108 SER A CA 1
ATOM 804 C C . SER A 1 108 ? 3.189 -5.513 5.923 1.00 55.91 108 SER A C 1
ATOM 806 O O . SER A 1 108 ? 4.094 -6.219 6.334 1.00 55.91 108 SER A O 1
ATOM 808 N N . TYR A 1 109 ? 2.171 -5.146 6.713 1.00 53.16 109 TYR A N 1
ATOM 809 C CA . TYR A 1 109 ? 2.173 -5.286 8.185 1.00 53.16 109 TYR A CA 1
ATOM 810 C C . TYR A 1 109 ? 2.317 -6.726 8.710 1.00 53.16 109 TYR A C 1
ATOM 812 O O . TYR A 1 109 ? 2.715 -6.906 9.857 1.00 53.16 109 TYR A O 1
ATOM 820 N N . LEU A 1 110 ? 1.993 -7.740 7.900 1.00 51.00 110 LEU A N 1
ATOM 821 C CA . LEU A 1 110 ? 2.095 -9.155 8.278 1.00 51.00 110 LEU A CA 1
ATOM 822 C C . LEU A 1 110 ? 3.191 -9.923 7.541 1.00 51.00 110 LEU A C 1
ATOM 824 O O . LEU A 1 110 ? 3.279 -11.144 7.676 1.00 51.00 110 LEU A O 1
ATOM 828 N N . SER A 1 111 ? 4.049 -9.242 6.775 1.00 43.50 111 SER A N 1
ATOM 829 C CA . SER A 1 111 ? 5.235 -9.918 6.264 1.00 43.50 111 SER A CA 1
ATOM 830 C C . SER A 1 111 ? 6.134 -10.300 7.447 1.00 43.50 111 SER A C 1
ATOM 832 O O . SER A 1 111 ? 6.414 -9.440 8.287 1.00 43.50 111 SER A O 1
ATOM 834 N N . PRO A 1 112 ? 6.666 -11.536 7.500 1.00 41.84 112 PRO A N 1
ATOM 835 C CA . PRO A 1 112 ? 7.574 -11.977 8.562 1.00 41.84 112 PRO A CA 1
ATOM 836 C C . PRO A 1 112 ? 8.815 -11.086 8.753 1.00 41.84 112 PRO A C 1
ATOM 838 O O . PRO A 1 112 ? 9.515 -11.222 9.751 1.00 41.84 112 PRO A O 1
ATOM 841 N N . GLN A 1 113 ? 9.119 -10.201 7.794 1.00 44.00 113 GLN A N 1
ATOM 842 C CA . GLN A 1 113 ? 10.346 -9.399 7.767 1.00 44.00 113 GLN A CA 1
ATOM 843 C C . GLN A 1 113 ? 10.154 -7.922 8.134 1.00 44.00 113 GLN A C 1
ATOM 845 O O . GLN A 1 113 ? 11.132 -7.219 8.386 1.00 44.00 113 GLN A O 1
ATOM 850 N N . THR A 1 114 ? 8.919 -7.423 8.194 1.00 42.75 114 THR A N 1
ATOM 851 C CA . THR A 1 114 ? 8.643 -6.058 8.656 1.00 42.75 114 THR A CA 1
ATOM 852 C C . THR A 1 114 ? 8.409 -6.066 10.156 1.00 42.75 114 THR A C 1
ATOM 854 O O . THR A 1 114 ? 7.292 -6.256 10.617 1.00 42.75 114 THR A O 1
ATOM 857 N N . GLY A 1 115 ? 9.495 -5.848 10.897 1.00 41.19 115 GLY A N 1
ATOM 858 C CA . GLY A 1 115 ? 9.484 -5.179 12.195 1.00 41.19 115 GLY A CA 1
ATOM 859 C C . GLY A 1 115 ? 8.453 -5.702 13.186 1.00 41.19 115 GLY A C 1
ATOM 860 O O . GLY A 1 115 ? 7.417 -5.086 13.417 1.00 41.19 115 GLY A O 1
ATOM 861 N N . THR A 1 116 ? 8.825 -6.765 13.884 1.00 44.62 116 THR A N 1
ATOM 862 C CA . THR A 1 116 ? 8.174 -7.233 15.109 1.00 44.62 116 THR A CA 1
ATOM 863 C C . THR A 1 116 ? 8.062 -6.154 16.205 1.00 44.62 116 THR A C 1
ATOM 865 O O . THR A 1 116 ? 7.380 -6.383 17.197 1.00 44.62 116 THR A O 1
ATOM 868 N N . GLN A 1 117 ? 8.656 -4.964 16.039 1.00 47.16 117 GLN A N 1
ATOM 869 C CA . GLN A 1 117 ? 8.558 -3.842 16.980 1.00 47.16 117 GLN A CA 1
ATOM 870 C C . GLN A 1 117 ? 7.112 -3.408 17.285 1.00 47.16 117 GLN A C 1
ATOM 872 O O . GLN A 1 117 ? 6.787 -3.229 18.453 1.00 47.16 117 GLN A O 1
ATOM 877 N N . ASP A 1 118 ? 6.233 -3.285 16.283 1.00 41.62 118 ASP A N 1
ATOM 878 C CA . ASP A 1 118 ? 4.842 -2.852 16.523 1.00 41.62 118 ASP A CA 1
ATOM 879 C C . ASP A 1 118 ? 3.959 -3.994 17.067 1.00 41.62 118 ASP A C 1
ATOM 881 O O . ASP A 1 118 ? 2.981 -3.755 17.775 1.00 41.62 118 ASP A O 1
ATOM 885 N N . LEU A 1 119 ? 4.307 -5.251 16.763 1.00 43.34 119 LEU A N 1
ATOM 886 C CA . LEU A 1 119 ? 3.576 -6.438 17.222 1.00 43.34 119 LEU A CA 1
ATOM 887 C C . LEU A 1 119 ? 3.939 -6.831 18.665 1.00 43.34 119 LEU A C 1
ATOM 889 O O . LEU A 1 119 ? 3.060 -7.284 19.401 1.00 43.34 119 LEU A O 1
ATOM 893 N N . TYR A 1 120 ? 5.189 -6.627 19.104 1.00 42.84 120 TYR A N 1
ATOM 894 C CA . TYR A 1 120 ? 5.615 -6.957 20.473 1.00 42.84 120 TYR A CA 1
ATOM 895 C C . TYR A 1 120 ? 5.001 -6.040 21.542 1.00 42.84 120 TYR A C 1
ATOM 897 O O . TYR A 1 120 ? 4.725 -6.516 22.641 1.00 42.84 120 TYR A O 1
ATOM 905 N N . ASP A 1 121 ? 4.670 -4.785 21.220 1.00 40.66 121 ASP A N 1
ATOM 906 C CA . ASP A 1 121 ? 3.941 -3.897 22.144 1.00 40.66 121 ASP A CA 1
ATOM 907 C C . ASP A 1 121 ? 2.451 -4.286 22.303 1.00 40.66 121 ASP A C 1
ATOM 909 O O . ASP A 1 121 ? 1.790 -3.908 23.280 1.00 40.66 121 ASP A O 1
ATOM 913 N N . CYS A 1 122 ? 1.904 -5.077 21.368 1.00 46.03 122 CYS A N 1
ATOM 914 C CA . CYS A 1 122 ? 0.479 -5.413 21.295 1.00 46.03 122 CYS A CA 1
ATOM 915 C C . CYS A 1 122 ? 0.056 -6.563 22.230 1.00 46.03 122 CYS A C 1
ATOM 917 O O . CYS A 1 122 ? -1.089 -6.588 22.690 1.00 46.03 122 CYS A O 1
ATOM 919 N N . ALA A 1 123 ? 0.968 -7.468 22.609 1.00 41.22 123 ALA A N 1
ATOM 920 C CA . ALA A 1 123 ? 0.660 -8.558 23.549 1.00 41.22 123 ALA A CA 1
ATOM 921 C C . ALA A 1 123 ? 0.183 -8.046 24.929 1.00 41.22 123 ALA A C 1
ATOM 923 O O . ALA A 1 123 ? -0.490 -8.754 25.681 1.00 41.22 123 ALA A O 1
ATOM 924 N N . THR A 1 124 ? 0.477 -6.785 25.249 1.00 39.00 124 THR A N 1
ATOM 925 C CA . THR A 1 124 ? 0.041 -6.107 26.474 1.00 39.00 124 THR A CA 1
ATOM 926 C C . THR A 1 124 ? -1.377 -5.526 26.398 1.00 39.00 124 THR A C 1
ATOM 928 O O . THR A 1 124 ? -1.989 -5.318 27.443 1.00 39.00 124 THR A O 1
ATOM 931 N N . ARG A 1 125 ? -1.935 -5.285 25.199 1.00 41.19 125 ARG A N 1
ATOM 932 C CA . ARG A 1 125 ? -3.260 -4.651 25.016 1.00 41.19 125 ARG A CA 1
ATOM 933 C C . ARG A 1 125 ? -4.396 -5.606 24.658 1.00 41.19 125 ARG A C 1
ATOM 935 O O . ARG A 1 125 ? -5.544 -5.244 24.893 1.00 41.19 125 ARG A O 1
ATOM 942 N N . VAL A 1 126 ? -4.119 -6.820 24.174 1.00 40.00 126 VAL A N 1
ATOM 94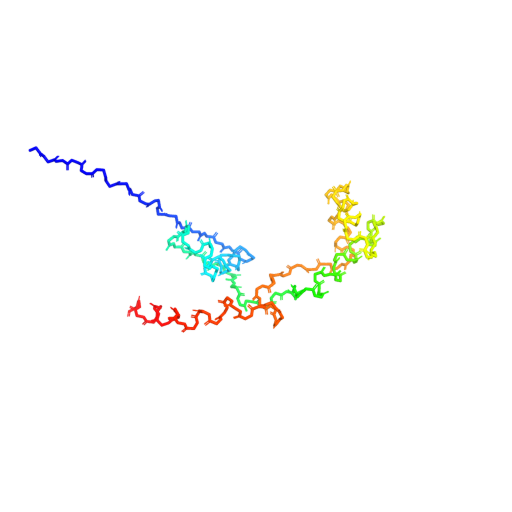3 C CA . VAL A 1 126 ? -5.178 -7.825 23.924 1.00 40.00 126 VAL A CA 1
ATOM 944 C C . VAL A 1 126 ? -5.926 -8.188 25.219 1.00 40.00 126 VAL A C 1
ATOM 946 O O . VAL A 1 126 ? -7.140 -8.351 25.192 1.00 40.00 126 VAL A O 1
ATOM 949 N N . ARG A 1 127 ? -5.259 -8.129 26.384 1.00 33.69 127 ARG A N 1
ATOM 950 C CA . ARG A 1 127 ? -5.912 -8.316 27.699 1.00 33.69 127 ARG A CA 1
ATOM 951 C C . ARG A 1 127 ? -6.985 -7.270 28.035 1.00 33.69 127 ARG A C 1
ATOM 953 O O . ARG A 1 127 ? -7.725 -7.457 28.993 1.00 33.69 127 ARG A O 1
ATOM 960 N N . ALA A 1 128 ? -7.053 -6.153 27.308 1.00 38.81 128 ALA A N 1
ATOM 961 C CA . ALA A 1 128 ? -8.067 -5.126 27.541 1.00 38.81 128 ALA A CA 1
ATOM 962 C C . ALA A 1 128 ? -9.390 -5.408 26.806 1.00 38.81 128 ALA A C 1
ATOM 964 O O . ALA A 1 128 ? -10.416 -4.878 27.221 1.00 38.81 128 ALA A O 1
ATOM 965 N N . PHE A 1 129 ? -9.386 -6.237 25.753 1.00 38.47 129 PHE A N 1
ATOM 966 C CA . PHE A 1 129 ? -10.614 -6.626 25.046 1.00 38.47 129 PHE A CA 1
ATOM 967 C C . PHE A 1 129 ? -11.359 -7.776 25.739 1.00 38.47 129 PHE A C 1
ATOM 969 O O . PHE A 1 129 ? -12.584 -7.805 25.688 1.00 38.47 129 PHE A O 1
ATOM 976 N N . ASP A 1 130 ? -10.650 -8.649 26.463 1.00 34.50 130 ASP A N 1
ATOM 977 C CA . ASP A 1 130 ? -11.261 -9.762 27.212 1.00 34.50 130 ASP A CA 1
ATOM 978 C C . ASP A 1 130 ? -12.094 -9.307 28.429 1.00 34.50 130 ASP A C 1
ATOM 980 O O . ASP A 1 130 ? -12.863 -10.089 28.974 1.00 34.50 130 ASP A O 1
ATOM 984 N N . ASN A 1 131 ? -11.983 -8.038 28.845 1.00 31.28 131 ASN A N 1
ATOM 985 C CA . ASN A 1 131 ? -12.728 -7.462 29.976 1.00 31.28 131 ASN A CA 1
ATOM 986 C C . ASN A 1 131 ? -13.893 -6.548 29.546 1.00 31.28 131 ASN A C 1
ATOM 988 O O . ASN A 1 131 ? -14.372 -5.745 30.348 1.00 31.28 131 ASN A O 1
ATOM 992 N N . ALA A 1 132 ? -14.314 -6.610 28.280 1.00 33.84 132 ALA A N 1
ATOM 993 C CA . ALA A 1 132 ? -15.368 -5.755 27.727 1.00 33.84 132 ALA A CA 1
ATOM 994 C C . ALA A 1 132 ? -16.663 -6.507 27.350 1.00 33.84 132 ALA A C 1
ATOM 996 O O . ALA A 1 132 ? -17.467 -5.967 26.587 1.00 33.84 132 ALA A O 1
ATOM 997 N N . ILE A 1 133 ? -16.879 -7.716 27.886 1.00 34.56 133 ILE A N 1
ATOM 998 C CA . ILE A 1 133 ? -18.151 -8.459 27.809 1.00 34.56 133 ILE A CA 1
ATOM 999 C C . ILE A 1 133 ? -18.597 -8.836 29.219 1.00 34.56 133 ILE A C 1
ATOM 1001 O O . ILE A 1 133 ? -17.748 -9.362 29.971 1.00 34.56 133 ILE A O 1
#

InterPro domains:
  IPR002018 Carboxylesterase, type B [PF00135] (11-100)
  IPR029058 Alpha/Beta hydrolase fold [G3DSA:3.40.50.1820] (9-125)
  IPR029058 Alpha/Beta hydrolase fold [SSF53474] (11-123)
  IPR050654 Acetylcholinesterase-related enzymes [PTHR43918] (11-107)